Protein AF-A0A740RY22-F1 (afdb_monomer)

Sequence (134 aa):
MTALNKQALREVANAANIASWGKWESYKPHKGARGYEVKVGTKAVAQHCLKVDSAFIAATNPSTVLALLDELEAEEKRIAELEASHGNLREGMAAIYNAICENGASTSLSAILTFVKRSREESATAAGIGVKGE

Solvent-accessible surface area (backbone atoms only — not comparable to full-atom values): 7620 Å² total; per-residue (Å²): 134,81,84,80,62,60,66,63,50,47,52,54,26,48,52,58,50,71,72,48,84,47,64,60,38,54,46,79,58,58,97,89,56,79,51,17,26,21,26,44,54,92,45,76,80,41,73,68,33,52,69,68,54,17,48,48,52,28,63,62,28,38,67,49,50,48,50,54,48,53,52,50,53,51,51,53,51,51,50,53,54,50,52,50,51,51,49,53,52,53,52,53,51,50,53,51,52,48,49,42,69,75,55,39,97,69,60,48,70,66,60,54,50,54,52,51,50,52,56,50,52,53,50,32,55,74,70,69,47,81,78,80,78,133

Secondary structure (DSSP, 8-state):
-PPP-HHHHHHHHHHHHHT-SS-EEEEPPPTT--SEEEEETTEEEEEEE-HHHHHHHHHT-HHHHHHHHHHHHHHHHHHHHHHHHHHHHHHHHHHHHHHHHHHGGGS-HHHHHHHHHHHHHHHHHHTT------

InterPro domains:
  IPR025153 Ead/Ea22-like protein [PF13935] (5-85)

Structure (mmCIF, N/CA/C/O backbone):
data_AF-A0A740RY22-F1
#
_entry.id   AF-A0A740RY22-F1
#
loop_
_atom_site.group_PDB
_atom_site.id
_atom_site.type_symbol
_atom_site.label_atom_id
_atom_site.label_alt_id
_atom_site.label_comp_id
_atom_site.label_asym_id
_atom_site.label_entity_id
_atom_site.label_seq_id
_atom_site.pdbx_PDB_ins_code
_atom_site.Cartn_x
_atom_site.Cartn_y
_atom_site.Cartn_z
_atom_site.occupancy
_atom_site.B_iso_or_equiv
_atom_site.auth_seq_id
_atom_site.auth_comp_id
_atom_site.auth_asym_id
_atom_site.auth_atom_id
_atom_site.pdbx_PDB_model_num
ATOM 1 N N . MET A 1 1 ? -6.374 -14.117 -5.139 1.00 50.75 1 MET A N 1
ATOM 2 C CA . MET A 1 1 ? -5.364 -13.039 -5.132 1.00 50.75 1 MET A CA 1
ATOM 3 C C . MET A 1 1 ? -4.397 -13.347 -4.004 1.00 50.75 1 MET A C 1
ATOM 5 O O . MET A 1 1 ? -4.853 -13.502 -2.880 1.00 50.75 1 MET A O 1
ATOM 9 N N . THR A 1 2 ? -3.116 -13.557 -4.294 1.00 75.31 2 THR A N 1
ATOM 10 C CA . THR A 1 2 ? -2.076 -13.733 -3.267 1.00 75.31 2 THR A CA 1
ATOM 11 C 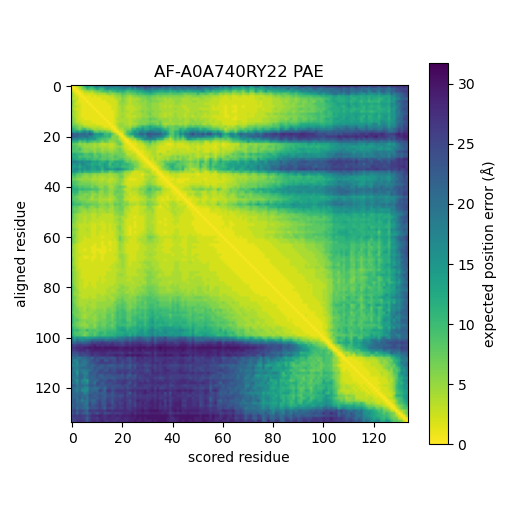C . THR A 1 2 ? -1.797 -12.387 -2.601 1.00 75.31 2 THR A C 1
ATOM 13 O O . THR A 1 2 ? -1.800 -11.363 -3.284 1.00 75.31 2 THR A O 1
ATOM 16 N N . ALA A 1 3 ? -1.579 -12.377 -1.283 1.00 83.69 3 ALA A N 1
ATOM 17 C CA . ALA A 1 3 ? -1.184 -11.163 -0.577 1.00 83.69 3 ALA A CA 1
ATOM 18 C C . ALA A 1 3 ? 0.120 -10.614 -1.178 1.00 83.69 3 ALA A C 1
ATOM 20 O O . ALA A 1 3 ? 1.056 -11.372 -1.448 1.00 83.69 3 ALA A O 1
ATOM 21 N N . LEU A 1 4 ? 0.170 -9.303 -1.417 1.00 88.31 4 LEU A N 1
ATOM 22 C CA . LEU A 1 4 ? 1.367 -8.644 -1.924 1.00 88.31 4 LEU A CA 1
ATOM 23 C C . LEU A 1 4 ? 2.475 -8.727 -0.866 1.00 88.31 4 LEU A C 1
ATOM 25 O O . LEU A 1 4 ? 2.288 -8.281 0.265 1.00 88.31 4 LEU A O 1
ATOM 29 N N . ASN A 1 5 ? 3.646 -9.252 -1.230 1.00 94.12 5 ASN A N 1
ATOM 30 C CA . ASN A 1 5 ? 4.814 -9.196 -0.353 1.00 94.12 5 ASN A CA 1
ATOM 31 C C . ASN A 1 5 ? 5.427 -7.784 -0.399 1.00 94.12 5 ASN A C 1
ATOM 33 O O . ASN A 1 5 ? 6.304 -7.499 -1.216 1.00 94.12 5 ASN A O 1
ATOM 37 N N . LYS A 1 6 ? 4.927 -6.893 0.468 1.00 93.94 6 LYS A N 1
ATOM 38 C CA . LYS A 1 6 ? 5.341 -5.481 0.543 1.00 93.94 6 LYS A CA 1
ATOM 39 C C . LYS A 1 6 ? 6.820 -5.314 0.883 1.00 93.94 6 LYS A C 1
ATOM 41 O O . LYS A 1 6 ? 7.474 -4.454 0.301 1.00 93.94 6 LYS A O 1
ATOM 46 N N . GLN A 1 7 ? 7.358 -6.177 1.746 1.00 94.50 7 GLN A N 1
ATOM 47 C CA . GLN A 1 7 ? 8.765 -6.136 2.140 1.00 94.50 7 GLN A CA 1
ATOM 48 C C . GLN A 1 7 ? 9.687 -6.469 0.962 1.00 94.50 7 GLN A C 1
ATOM 50 O O . GLN A 1 7 ? 10.601 -5.705 0.661 1.00 94.50 7 GLN A O 1
ATOM 55 N N . ALA A 1 8 ? 9.395 -7.547 0.228 1.00 94.62 8 ALA A N 1
ATOM 56 C CA . ALA A 1 8 ? 10.150 -7.889 -0.975 1.00 94.62 8 ALA A CA 1
ATOM 57 C C . ALA A 1 8 ? 10.054 -6.781 -2.040 1.00 94.62 8 ALA A C 1
ATOM 59 O O . ALA A 1 8 ? 11.046 -6.451 -2.689 1.00 94.62 8 ALA A O 1
ATOM 60 N N . LEU A 1 9 ? 8.876 -6.164 -2.202 1.00 94.50 9 LEU A N 1
ATOM 61 C CA . LEU A 1 9 ? 8.704 -5.050 -3.136 1.00 94.50 9 LEU A CA 1
ATOM 62 C C . LEU A 1 9 ? 9.512 -3.814 -2.712 1.00 94.50 9 LEU A C 1
ATOM 64 O O . LEU A 1 9 ? 10.144 -3.183 -3.558 1.00 94.50 9 LEU A O 1
ATOM 68 N N . ARG A 1 10 ? 9.540 -3.496 -1.413 1.00 95.69 10 ARG A N 1
ATOM 69 C CA . ARG A 1 10 ? 10.347 -2.410 -0.840 1.00 95.69 10 ARG A CA 1
ATOM 70 C C . ARG A 1 10 ? 11.840 -2.653 -1.034 1.00 95.69 10 ARG A C 1
ATOM 72 O O . ARG A 1 10 ? 12.553 -1.726 -1.401 1.00 95.69 10 ARG A O 1
ATOM 79 N N . GLU A 1 11 ? 12.317 -3.880 -0.848 1.00 94.12 11 GLU A N 1
ATOM 80 C CA . GLU A 1 11 ? 13.718 -4.250 -1.089 1.00 94.12 11 GLU A CA 1
ATOM 81 C C . GLU A 1 11 ? 14.114 -4.064 -2.556 1.00 94.12 11 GLU A C 1
ATOM 83 O O . GLU A 1 11 ? 15.117 -3.410 -2.847 1.00 94.12 11 GLU A O 1
ATOM 88 N N . VAL A 1 12 ? 13.292 -4.558 -3.487 1.00 91.44 12 VAL A N 1
ATOM 89 C CA . VAL A 1 12 ? 13.529 -4.390 -4.928 1.00 91.44 12 VAL A CA 1
ATOM 90 C C . VAL A 1 12 ? 13.472 -2.912 -5.329 1.00 91.44 12 VAL A C 1
ATOM 92 O O . VAL A 1 12 ? 14.333 -2.450 -6.081 1.00 91.44 12 VAL A O 1
ATOM 95 N N . ALA A 1 13 ? 12.507 -2.149 -4.809 1.00 90.81 13 ALA A N 1
ATOM 96 C CA . ALA A 1 13 ? 12.395 -0.719 -5.079 1.00 90.81 13 ALA A CA 1
ATOM 97 C C . ALA A 1 13 ? 13.597 0.058 -4.515 1.00 90.81 13 ALA A C 1
ATOM 99 O O . ALA A 1 13 ? 14.203 0.848 -5.233 1.00 90.81 13 ALA A O 1
ATOM 100 N N . ASN A 1 14 ? 14.020 -0.210 -3.279 1.00 89.81 14 ASN A N 1
ATOM 101 C CA . ASN A 1 14 ? 15.212 0.405 -2.693 1.00 89.81 14 ASN A CA 1
ATOM 102 C C . ASN A 1 14 ? 16.480 0.066 -3.482 1.00 89.81 14 ASN A C 1
ATOM 104 O O . ASN A 1 14 ? 17.265 0.965 -3.770 1.00 89.81 14 ASN A O 1
ATOM 108 N N . ALA A 1 15 ? 16.666 -1.189 -3.898 1.00 86.00 15 ALA A N 1
ATOM 109 C CA . ALA A 1 15 ? 17.801 -1.581 -4.731 1.00 86.00 15 ALA A CA 1
ATOM 110 C C . ALA A 1 15 ? 17.806 -0.828 -6.073 1.00 86.00 15 ALA A C 1
ATOM 112 O O . ALA A 1 15 ? 18.837 -0.293 -6.483 1.00 86.00 15 ALA A O 1
ATOM 113 N N . ALA A 1 16 ? 16.646 -0.717 -6.728 1.00 83.06 16 ALA A N 1
ATOM 114 C CA . ALA A 1 16 ? 16.492 0.040 -7.968 1.00 83.06 16 ALA A CA 1
ATOM 115 C C . ALA A 1 16 ? 16.694 1.557 -7.774 1.00 83.06 16 ALA A C 1
ATOM 117 O O . ALA A 1 16 ? 17.179 2.234 -8.682 1.00 83.06 16 ALA A O 1
ATOM 118 N N . ASN A 1 17 ? 16.351 2.089 -6.596 1.00 78.94 17 ASN A N 1
ATOM 119 C CA . ASN A 1 17 ? 16.526 3.496 -6.243 1.00 78.94 17 ASN A CA 1
ATOM 120 C C . ASN A 1 17 ? 17.990 3.826 -5.900 1.00 78.94 17 ASN A C 1
ATOM 122 O O . ASN A 1 17 ? 18.515 4.838 -6.349 1.00 78.94 17 ASN A O 1
ATOM 126 N N . ILE A 1 18 ? 18.689 2.957 -5.165 1.00 73.19 18 ILE A N 1
ATOM 127 C CA . ILE A 1 18 ? 20.106 3.129 -4.790 1.00 73.19 18 ILE A CA 1
ATOM 128 C C . ILE A 1 18 ? 21.028 2.936 -5.998 1.00 73.19 18 ILE A C 1
ATOM 130 O O . ILE A 1 18 ? 22.028 3.635 -6.135 1.00 73.19 18 ILE A O 1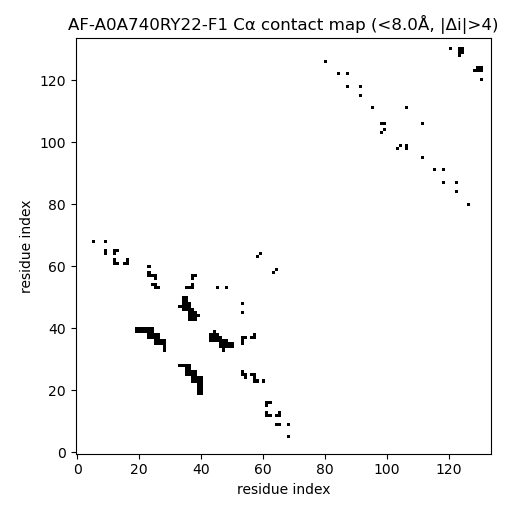
ATOM 134 N N . ALA A 1 19 ? 20.680 2.034 -6.919 1.00 66.06 19 ALA A N 1
ATOM 135 C CA . ALA A 1 19 ? 21.427 1.835 -8.159 1.00 66.06 19 ALA A CA 1
ATOM 136 C C . ALA A 1 19 ? 21.368 3.044 -9.119 1.00 66.06 19 ALA A C 1
ATOM 138 O O . ALA A 1 19 ? 21.993 3.012 -10.185 1.00 66.06 19 ALA A O 1
ATOM 139 N N . SER A 1 20 ? 20.606 4.094 -8.790 1.00 59.44 20 SER A N 1
ATOM 140 C CA . SER A 1 20 ? 20.296 5.176 -9.717 1.00 59.44 20 SER A CA 1
ATOM 141 C C . SER A 1 20 ? 21.338 6.303 -9.699 1.00 59.44 20 SER A C 1
ATOM 143 O O . SER A 1 20 ? 21.613 6.952 -8.696 1.00 59.44 20 SER A O 1
ATOM 145 N N . TRP A 1 21 ? 21.900 6.560 -10.882 1.00 56.41 21 TRP A N 1
ATOM 146 C CA . TRP A 1 21 ? 22.768 7.701 -11.194 1.00 56.41 21 TRP A CA 1
ATOM 147 C C . TRP A 1 21 ? 21.952 8.890 -11.761 1.00 56.41 21 TRP A C 1
ATOM 149 O O . TRP A 1 21 ? 22.505 9.743 -12.454 1.00 56.41 21 TRP A O 1
ATOM 159 N N . GLY A 1 22 ? 20.625 8.934 -11.554 1.00 68.12 22 GLY A N 1
ATOM 160 C CA . GLY A 1 22 ? 19.746 9.967 -12.125 1.00 68.12 22 GLY A CA 1
ATOM 161 C C . GLY A 1 22 ? 18.242 9.676 -12.026 1.00 68.12 22 GLY A C 1
ATOM 162 O O . GLY A 1 22 ? 17.827 8.646 -11.499 1.00 68.12 22 GLY A O 1
ATOM 163 N N . LYS A 1 23 ? 17.417 10.595 -12.550 1.00 81.44 23 LYS A N 1
ATOM 164 C CA . LYS A 1 23 ? 15.947 10.486 -12.564 1.00 81.44 23 LYS A CA 1
ATOM 165 C C . LYS A 1 23 ? 15.461 9.492 -13.625 1.00 81.44 23 LYS A C 1
ATOM 167 O O . LYS A 1 23 ? 16.103 9.317 -14.662 1.00 81.44 23 LYS A O 1
ATOM 172 N N . TRP A 1 24 ? 14.325 8.853 -13.345 1.00 89.44 24 TRP A N 1
ATOM 173 C CA . TRP A 1 24 ? 13.618 7.990 -14.290 1.00 89.44 24 TRP A CA 1
ATOM 174 C C . TRP A 1 24 ? 12.836 8.847 -15.281 1.00 89.44 24 TRP A C 1
ATOM 176 O O . TRP A 1 24 ? 12.017 9.669 -14.872 1.00 89.44 24 TRP A O 1
ATOM 186 N N . GLU A 1 25 ? 13.071 8.653 -16.576 1.00 89.19 25 GLU A N 1
ATOM 187 C CA . GLU A 1 25 ? 12.437 9.456 -17.621 1.00 89.19 25 GLU A CA 1
ATOM 188 C C . GLU A 1 25 ? 12.003 8.597 -18.810 1.00 89.19 25 GLU A C 1
ATOM 190 O O . GLU A 1 25 ? 12.721 7.703 -19.270 1.00 89.19 25 GLU A O 1
ATOM 195 N N . SER A 1 26 ? 10.819 8.900 -19.346 1.00 90.62 26 SER A N 1
ATOM 196 C CA . SER A 1 26 ? 10.364 8.339 -20.616 1.00 90.62 26 SER A CA 1
ATOM 197 C C . SER A 1 26 ? 11.107 9.020 -21.771 1.00 90.62 26 SER A C 1
ATOM 199 O O . SER A 1 26 ? 10.987 10.234 -21.966 1.00 90.62 26 SER A O 1
ATOM 201 N N . TYR A 1 2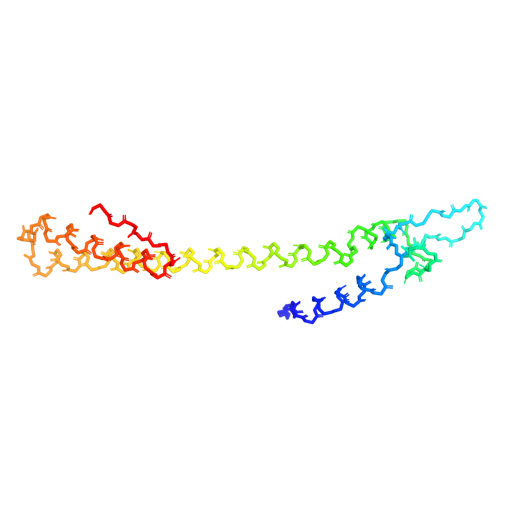7 ? 11.833 8.249 -22.572 1.00 88.38 27 TYR A N 1
ATOM 202 C CA . TYR A 1 27 ? 12.517 8.727 -23.765 1.00 88.38 27 TYR A CA 1
ATOM 203 C C . TYR A 1 27 ? 11.581 8.731 -24.973 1.00 88.38 27 TYR A C 1
ATOM 205 O O . TYR A 1 27 ? 10.894 7.750 -25.272 1.00 88.38 27 TYR A O 1
ATOM 213 N N . LYS A 1 28 ? 11.601 9.845 -25.706 1.00 85.00 28 LYS A N 1
ATOM 214 C CA . LYS A 1 28 ? 10.860 9.997 -26.956 1.00 85.00 28 LYS A CA 1
ATOM 215 C C . LYS A 1 28 ? 11.797 9.716 -28.137 1.00 85.00 28 LYS A C 1
ATOM 217 O O . LYS A 1 28 ? 12.801 10.418 -28.271 1.00 85.00 28 LYS A O 1
ATOM 222 N N . PRO A 1 29 ? 11.476 8.739 -29.001 1.00 84.75 29 PRO A N 1
ATOM 223 C CA . PRO A 1 29 ? 12.270 8.458 -30.190 1.00 84.75 29 PRO A CA 1
ATOM 224 C C . PRO A 1 29 ? 12.287 9.660 -31.140 1.00 84.75 29 PRO A C 1
ATOM 226 O O . PRO A 1 29 ? 11.279 10.348 -31.321 1.00 84.75 29 PRO A O 1
ATOM 229 N N . HIS A 1 30 ? 13.435 9.898 -31.771 1.00 80.94 30 HIS A N 1
ATOM 230 C CA . HIS A 1 30 ? 13.563 10.856 -32.868 1.00 80.94 30 HIS A CA 1
ATOM 231 C C . HIS A 1 30 ? 13.047 10.251 -34.185 1.00 80.94 30 HIS A C 1
ATOM 233 O O . HIS A 1 30 ? 12.773 9.053 -34.283 1.00 80.94 30 HIS A O 1
ATOM 239 N N . LYS A 1 31 ? 12.892 11.088 -35.218 1.00 76.56 31 LYS A N 1
ATOM 240 C CA . LYS A 1 31 ? 12.333 10.679 -36.515 1.00 76.56 31 LYS A CA 1
ATOM 241 C C . LYS A 1 31 ? 13.168 9.535 -37.120 1.00 76.56 31 LYS A C 1
ATOM 243 O O . LYS A 1 31 ? 14.349 9.722 -37.381 1.00 76.56 31 LYS A O 1
ATOM 248 N N . GLY A 1 32 ? 12.546 8.370 -37.325 1.00 76.00 32 GLY A N 1
ATOM 249 C CA . GLY A 1 32 ? 13.192 7.159 -37.857 1.00 76.00 32 GLY A CA 1
ATOM 250 C C . GLY A 1 32 ? 13.579 6.104 -36.808 1.00 76.00 32 GLY A C 1
ATOM 251 O O . GLY A 1 32 ? 13.824 4.958 -37.178 1.00 76.00 32 GLY A O 1
ATOM 252 N N . ALA A 1 33 ? 13.574 6.439 -35.512 1.00 77.81 33 ALA A N 1
ATOM 253 C CA . ALA A 1 33 ? 13.789 5.465 -34.441 1.00 77.81 33 ALA A CA 1
ATOM 254 C C . ALA A 1 33 ? 12.512 4.645 -34.158 1.00 77.81 33 ALA A C 1
ATOM 256 O O . ALA A 1 33 ? 11.393 5.151 -34.274 1.00 77.81 33 ALA A O 1
ATOM 257 N N . ARG A 1 34 ? 12.670 3.362 -33.793 1.00 76.25 34 ARG A N 1
ATOM 258 C CA . ARG A 1 34 ? 11.551 2.440 -33.522 1.00 76.25 34 ARG A CA 1
ATOM 259 C C . ARG A 1 34 ? 11.292 2.290 -32.017 1.00 76.25 34 ARG A C 1
ATOM 261 O O . ARG A 1 34 ? 12.126 1.730 -31.312 1.00 76.25 34 ARG A O 1
ATOM 268 N N . GLY A 1 35 ? 10.099 2.686 -31.565 1.00 86.25 35 GLY A N 1
ATOM 269 C CA . GLY A 1 35 ? 9.595 2.448 -30.201 1.00 86.25 35 GLY A CA 1
ATOM 270 C C . GLY A 1 35 ? 10.011 3.496 -29.160 1.00 86.25 35 GLY A C 1
ATOM 271 O O . GLY A 1 35 ? 10.833 4.364 -29.434 1.00 86.25 35 GLY A O 1
ATOM 272 N N . TYR A 1 36 ? 9.407 3.428 -27.972 1.00 91.88 36 TYR A N 1
ATOM 273 C CA . TYR A 1 36 ? 9.722 4.273 -26.815 1.00 91.88 36 TYR A CA 1
ATOM 274 C C . TYR A 1 36 ? 10.621 3.523 -25.828 1.00 91.88 36 TYR A C 1
ATOM 276 O O . TYR A 1 36 ? 10.683 2.291 -25.835 1.00 91.88 36 TYR A O 1
ATOM 284 N N . GLU A 1 37 ? 11.326 4.261 -24.972 1.00 90.44 37 GLU A N 1
ATOM 285 C CA . GLU A 1 37 ? 12.225 3.683 -23.966 1.00 90.44 37 GLU A CA 1
ATOM 286 C C . GLU A 1 37 ? 12.019 4.363 -22.612 1.00 90.44 37 GLU A C 1
ATOM 288 O O . GLU A 1 37 ? 11.577 5.509 -22.548 1.00 90.44 37 GLU A O 1
ATOM 293 N N . VAL A 1 38 ? 12.392 3.684 -21.531 1.00 91.25 38 VAL A N 1
ATOM 294 C CA . VAL A 1 38 ? 12.515 4.285 -20.196 1.00 91.25 38 VAL A CA 1
ATOM 295 C C . VAL A 1 38 ? 13.966 4.252 -19.780 1.00 91.25 38 VAL A C 1
ATOM 297 O O . VAL A 1 38 ? 14.626 3.219 -19.916 1.00 91.25 38 VAL A O 1
ATOM 300 N N . LYS A 1 39 ? 14.467 5.386 -19.295 1.00 88.38 39 LYS A N 1
ATOM 301 C CA . LYS A 1 39 ? 15.873 5.571 -18.943 1.00 88.38 39 LYS A CA 1
ATOM 302 C C . LYS A 1 39 ? 16.029 5.965 -17.488 1.00 88.38 39 LYS A C 1
ATOM 304 O O . LYS A 1 39 ? 15.173 6.642 -16.927 1.00 88.38 39 LYS A O 1
ATOM 309 N N . VAL A 1 40 ? 17.161 5.567 -16.920 1.00 86.94 40 VAL A N 1
ATOM 310 C CA . VAL A 1 40 ? 17.670 6.055 -15.637 1.00 86.94 40 VAL A CA 1
ATOM 311 C C . VAL A 1 40 ? 19.024 6.680 -15.911 1.00 86.94 40 VAL A C 1
ATOM 313 O O . VAL A 1 40 ? 19.985 5.983 -16.252 1.00 86.94 40 VAL A O 1
ATOM 316 N N . GLY A 1 41 ? 19.082 8.010 -15.845 1.00 84.88 41 GLY A N 1
ATOM 317 C CA . GLY A 1 41 ? 20.231 8.755 -16.355 1.00 84.88 41 GLY A CA 1
ATOM 318 C C . GLY A 1 41 ? 20.464 8.441 -17.838 1.00 84.88 41 GLY A C 1
ATOM 319 O O . GLY A 1 41 ? 19.649 8.783 -18.690 1.00 84.88 41 GLY A O 1
ATOM 320 N N . THR A 1 42 ? 21.565 7.757 -18.158 1.00 79.38 42 THR A N 1
ATOM 321 C CA . THR A 1 42 ? 21.957 7.419 -19.540 1.00 79.38 42 THR A CA 1
ATOM 322 C C . THR A 1 42 ? 21.704 5.962 -19.942 1.00 79.38 42 THR A C 1
ATOM 324 O O . THR A 1 42 ? 21.939 5.607 -21.097 1.00 79.38 42 THR A O 1
ATOM 327 N N . LYS A 1 43 ? 21.216 5.103 -19.036 1.00 81.75 43 LYS A N 1
ATOM 328 C CA . LYS A 1 43 ? 20.980 3.672 -19.306 1.00 81.75 43 LYS A CA 1
ATOM 329 C C . LYS A 1 43 ? 19.500 3.384 -19.543 1.00 81.75 43 LYS A C 1
ATOM 331 O O . LYS A 1 43 ? 18.648 3.897 -18.822 1.00 81.75 43 LYS A O 1
ATOM 336 N N . ALA A 1 44 ? 19.197 2.540 -20.529 1.00 85.50 44 ALA A N 1
ATOM 337 C CA . ALA A 1 44 ? 17.835 2.085 -20.799 1.00 85.50 44 ALA A CA 1
ATOM 338 C C . ALA A 1 44 ? 17.437 0.936 -19.856 1.00 85.50 44 ALA A C 1
ATOM 340 O O . ALA A 1 44 ? 18.174 -0.040 -19.730 1.00 85.50 44 ALA A O 1
ATOM 341 N N . VAL A 1 45 ? 16.268 1.059 -19.225 1.00 86.38 45 VAL A N 1
ATOM 342 C CA . VAL A 1 45 ? 15.654 0.053 -18.336 1.00 86.38 45 VAL A CA 1
ATOM 343 C C . VAL A 1 45 ? 14.572 -0.743 -19.062 1.00 86.38 45 VAL A C 1
ATOM 345 O O . VAL A 1 45 ? 14.426 -1.940 -18.844 1.00 86.38 45 VAL A O 1
ATOM 348 N N . ALA A 1 46 ? 13.849 -0.090 -19.970 1.00 88.88 46 ALA A N 1
ATOM 349 C CA . ALA A 1 46 ? 12.919 -0.733 -20.886 1.00 88.88 46 ALA A CA 1
ATOM 350 C C . ALA A 1 46 ? 13.160 -0.179 -22.290 1.00 88.88 46 ALA A C 1
ATOM 352 O O . ALA A 1 46 ? 13.240 1.039 -22.467 1.00 88.88 46 ALA A O 1
ATOM 353 N N . GLN A 1 47 ? 13.293 -1.065 -23.275 1.00 88.62 47 GLN A N 1
ATOM 354 C CA . GLN A 1 47 ? 13.519 -0.710 -24.677 1.00 88.62 47 GLN A CA 1
ATOM 355 C C . GLN A 1 47 ? 12.347 -1.180 -25.535 1.00 88.62 47 GLN A C 1
ATOM 357 O O . GLN A 1 47 ? 11.697 -2.171 -25.208 1.00 88.62 47 GLN A O 1
ATOM 362 N N . HIS A 1 48 ? 12.097 -0.474 -26.639 1.00 86.50 48 HIS A N 1
ATOM 363 C CA . HIS A 1 48 ? 11.061 -0.817 -27.619 1.00 86.50 48 HIS A CA 1
ATOM 364 C C . HIS A 1 48 ? 9.654 -1.022 -27.023 1.00 86.50 48 HIS A C 1
ATOM 366 O O . HIS A 1 48 ? 8.903 -1.887 -27.467 1.00 86.50 48 HIS A O 1
ATOM 372 N N . CYS A 1 49 ? 9.275 -0.207 -26.039 1.00 89.38 49 CYS A N 1
ATOM 373 C CA . CYS A 1 49 ? 7.933 -0.215 -25.456 1.00 89.38 49 CYS A CA 1
ATOM 374 C C . CYS A 1 49 ? 6.999 0.780 -26.168 1.00 89.38 49 CYS A C 1
ATOM 376 O O . CYS A 1 49 ? 7.442 1.628 -26.955 1.00 89.38 49 CYS A O 1
ATOM 378 N N . LEU A 1 50 ? 5.688 0.672 -25.934 1.00 91.19 50 LEU A N 1
ATOM 379 C CA . LEU A 1 50 ? 4.740 1.660 -26.446 1.00 91.19 50 LEU A CA 1
ATOM 380 C C . LEU A 1 50 ? 4.883 2.979 -25.680 1.00 91.19 50 LEU A C 1
ATOM 382 O O . LEU A 1 50 ? 5.380 3.029 -24.555 1.00 91.19 50 LEU A O 1
ATOM 386 N N . LYS A 1 51 ? 4.388 4.069 -26.279 1.00 90.50 51 LYS A N 1
ATOM 387 C CA . LYS A 1 51 ? 4.386 5.399 -25.647 1.00 90.50 51 LYS A CA 1
ATOM 388 C C . LYS A 1 51 ? 3.784 5.355 -24.245 1.00 90.50 51 LYS A C 1
ATOM 390 O O . LYS A 1 51 ? 4.348 5.927 -23.316 1.00 90.50 51 LYS A O 1
ATOM 395 N N . VAL A 1 52 ? 2.638 4.689 -24.126 1.00 92.69 52 VAL A N 1
ATOM 396 C CA . VAL A 1 52 ? 1.864 4.599 -22.885 1.00 92.69 52 VAL A CA 1
ATOM 397 C C . VAL A 1 52 ? 2.607 3.800 -21.817 1.00 92.69 52 VAL A C 1
ATOM 399 O O . VAL A 1 52 ? 2.719 4.278 -20.693 1.00 92.69 52 VAL A O 1
ATOM 402 N N . ASP A 1 53 ? 3.225 2.681 -22.193 1.00 92.69 53 ASP A N 1
ATOM 403 C CA . ASP A 1 53 ? 4.008 1.848 -21.277 1.00 92.69 53 ASP A CA 1
ATOM 404 C C . ASP A 1 53 ? 5.230 2.609 -20.757 1.00 92.69 53 ASP A C 1
ATOM 406 O O . ASP A 1 53 ? 5.495 2.618 -19.558 1.00 92.69 53 ASP A O 1
ATOM 410 N N . SER A 1 54 ? 5.942 3.321 -21.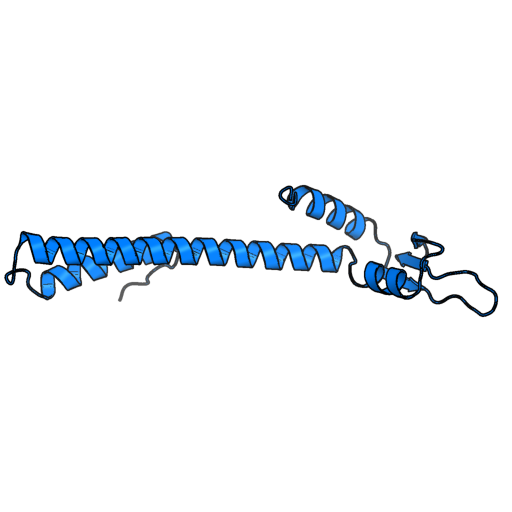644 1.00 92.00 54 SER A N 1
ATOM 411 C CA . SER A 1 54 ? 7.119 4.108 -21.254 1.00 92.00 54 SER A CA 1
ATOM 412 C C . SER A 1 54 ? 6.780 5.207 -20.245 1.00 92.00 54 SER A C 1
ATOM 414 O O . SER A 1 54 ? 7.529 5.450 -19.299 1.00 92.00 54 SER A O 1
ATOM 416 N N . ALA A 1 55 ? 5.633 5.864 -20.435 1.00 93.31 55 ALA A N 1
ATOM 417 C CA . ALA A 1 55 ? 5.166 6.916 -19.548 1.00 93.31 55 ALA A CA 1
ATOM 418 C C . ALA A 1 55 ? 4.741 6.339 -18.195 1.00 93.31 55 ALA A C 1
ATOM 420 O O . ALA A 1 55 ? 5.104 6.893 -17.160 1.00 93.31 55 ALA A O 1
ATOM 421 N N . PHE A 1 56 ? 4.022 5.212 -18.205 1.00 94.50 56 PHE A N 1
ATOM 422 C CA . PHE A 1 56 ? 3.599 4.530 -16.988 1.00 94.50 56 PHE A CA 1
ATOM 423 C C . PHE A 1 56 ? 4.799 4.076 -16.157 1.00 94.50 56 PHE A C 1
ATOM 425 O O . PHE A 1 56 ? 4.910 4.480 -15.008 1.00 94.50 56 PHE A O 1
ATOM 432 N N . ILE A 1 57 ? 5.744 3.339 -16.749 1.00 92.19 57 ILE A N 1
ATOM 433 C CA . ILE A 1 57 ? 6.927 2.818 -16.044 1.00 92.19 57 ILE A CA 1
ATOM 434 C C . ILE A 1 57 ? 7.777 3.958 -15.456 1.00 92.19 57 ILE A C 1
ATOM 436 O O . ILE A 1 57 ? 8.262 3.845 -14.333 1.00 92.19 57 ILE A O 1
ATOM 440 N N . ALA A 1 58 ? 7.953 5.069 -16.184 1.00 91.38 58 ALA A N 1
ATOM 441 C CA . ALA A 1 58 ? 8.680 6.232 -15.668 1.00 91.38 58 ALA A CA 1
ATOM 442 C C . ALA A 1 58 ? 7.948 6.915 -14.494 1.00 91.38 58 ALA A C 1
ATOM 444 O O . ALA A 1 58 ? 8.591 7.380 -13.549 1.00 91.38 58 ALA A O 1
ATOM 445 N N . ALA A 1 59 ? 6.612 6.964 -14.534 1.00 93.50 59 ALA A N 1
ATOM 446 C CA . ALA A 1 59 ? 5.793 7.503 -13.450 1.00 93.50 59 ALA A CA 1
ATOM 447 C C . ALA A 1 59 ? 5.783 6.575 -12.222 1.00 93.50 59 ALA A C 1
ATOM 449 O O . ALA A 1 59 ? 5.928 7.044 -11.093 1.00 93.50 59 ALA A O 1
ATOM 450 N N . THR A 1 60 ? 5.702 5.259 -12.430 1.00 93.81 60 THR A N 1
ATOM 451 C CA . THR A 1 60 ? 5.786 4.218 -11.393 1.00 93.81 60 THR A CA 1
ATOM 452 C C . THR A 1 60 ? 7.232 3.811 -11.117 1.00 93.81 60 THR A C 1
ATOM 454 O O . THR A 1 60 ? 7.563 2.628 -11.034 1.00 93.81 60 THR A O 1
ATOM 457 N N . ASN A 1 61 ? 8.117 4.799 -11.019 1.00 91.31 61 ASN A N 1
ATOM 458 C CA . ASN A 1 61 ? 9.512 4.573 -10.664 1.00 91.31 61 ASN A CA 1
ATOM 459 C C . ASN A 1 61 ? 9.641 4.077 -9.204 1.00 91.31 61 ASN A C 1
ATOM 461 O O . ASN A 1 61 ? 8.684 4.169 -8.428 1.00 91.31 61 ASN A O 1
ATOM 465 N N . PRO A 1 62 ? 10.824 3.584 -8.792 1.00 91.75 62 PRO A N 1
ATOM 466 C CA . PRO A 1 62 ? 11.024 3.065 -7.443 1.00 91.75 62 PRO A CA 1
ATOM 467 C C . PRO A 1 62 ? 10.678 4.052 -6.324 1.00 91.75 62 PRO A C 1
ATOM 469 O O . PRO A 1 62 ? 10.128 3.636 -5.312 1.00 91.75 62 PRO A O 1
ATOM 472 N N . SER A 1 63 ? 10.931 5.353 -6.507 1.00 91.12 63 SER A N 1
ATOM 473 C CA . SER A 1 63 ? 10.560 6.376 -5.519 1.00 91.12 63 SER A CA 1
ATOM 474 C C . SER A 1 63 ? 9.045 6.483 -5.354 1.00 91.12 63 SER A C 1
ATOM 476 O O . SER A 1 63 ? 8.566 6.566 -4.227 1.00 91.12 63 SER A O 1
ATOM 478 N N . THR A 1 64 ? 8.289 6.460 -6.454 1.00 93.81 64 THR A N 1
ATOM 479 C CA . THR A 1 64 ? 6.821 6.455 -6.411 1.00 93.81 64 THR A CA 1
ATOM 480 C C . THR A 1 64 ? 6.301 5.187 -5.736 1.00 93.81 64 THR A C 1
ATOM 482 O O . THR A 1 64 ? 5.397 5.260 -4.913 1.00 93.81 64 THR A O 1
ATOM 485 N N . VAL A 1 65 ? 6.885 4.021 -6.037 1.00 94.00 65 VAL A N 1
ATOM 486 C CA . VAL A 1 65 ? 6.495 2.750 -5.399 1.00 94.00 65 VAL A CA 1
ATOM 487 C C . VAL A 1 65 ? 6.756 2.782 -3.892 1.00 94.00 65 VAL A C 1
ATOM 489 O O . VAL A 1 65 ? 5.902 2.354 -3.124 1.00 94.00 65 VAL A O 1
ATOM 492 N N . LEU A 1 66 ? 7.905 3.306 -3.455 1.00 94.31 66 LEU A N 1
ATOM 493 C CA . LEU A 1 66 ? 8.226 3.436 -2.032 1.00 94.31 66 LEU A CA 1
ATOM 494 C C . LEU A 1 66 ? 7.250 4.368 -1.310 1.00 94.31 66 LEU A C 1
ATOM 496 O O . LEU A 1 66 ? 6.754 3.983 -0.255 1.00 94.31 66 LEU A O 1
ATOM 500 N N . ALA A 1 67 ? 6.920 5.515 -1.911 1.00 95.50 67 ALA A N 1
ATOM 501 C CA . ALA A 1 67 ? 5.939 6.451 -1.364 1.00 95.50 67 ALA A CA 1
ATOM 502 C C . ALA A 1 67 ? 4.547 5.813 -1.228 1.00 95.50 67 ALA A C 1
ATOM 504 O O . ALA A 1 67 ? 3.924 5.920 -0.178 1.00 95.50 67 ALA A O 1
ATOM 505 N N . LEU A 1 68 ? 4.092 5.069 -2.242 1.00 96.75 68 LEU A N 1
ATOM 506 C CA . LEU A 1 68 ? 2.825 4.332 -2.168 1.00 96.75 68 LEU A CA 1
ATOM 507 C C . LEU A 1 68 ? 2.839 3.249 -1.079 1.00 96.75 68 LEU A C 1
ATOM 509 O O . LEU A 1 68 ? 1.813 2.998 -0.453 1.00 96.75 68 LEU A O 1
ATOM 513 N N . LEU A 1 69 ? 3.985 2.601 -0.844 1.00 96.38 69 LEU A N 1
ATOM 514 C CA . LEU A 1 69 ? 4.133 1.642 0.253 1.00 96.38 69 LEU A CA 1
ATOM 515 C C . LEU A 1 69 ? 4.094 2.332 1.624 1.00 96.38 69 LEU A C 1
ATOM 517 O O . LEU A 1 69 ? 3.444 1.804 2.521 1.00 96.38 69 LEU A O 1
ATOM 521 N N . ASP A 1 70 ? 4.733 3.498 1.774 1.00 96.31 70 ASP A N 1
ATOM 522 C CA . ASP A 1 70 ? 4.671 4.292 3.010 1.00 96.31 70 ASP A CA 1
ATOM 523 C C . ASP A 1 70 ? 3.230 4.748 3.306 1.00 96.31 70 ASP A C 1
ATOM 525 O O . ASP A 1 70 ? 2.754 4.605 4.432 1.00 96.31 70 ASP A O 1
ATOM 529 N N . GLU A 1 71 ? 2.510 5.248 2.295 1.00 97.50 71 GLU A N 1
ATOM 530 C CA . GLU A 1 71 ? 1.096 5.631 2.417 1.00 97.50 71 GLU A CA 1
ATOM 531 C C . GLU A 1 71 ? 0.219 4.435 2.813 1.00 97.50 71 GLU A C 1
ATOM 533 O O . GLU A 1 71 ? -0.617 4.544 3.711 1.00 97.50 71 GLU A O 1
ATOM 538 N N . LEU A 1 72 ? 0.437 3.270 2.195 1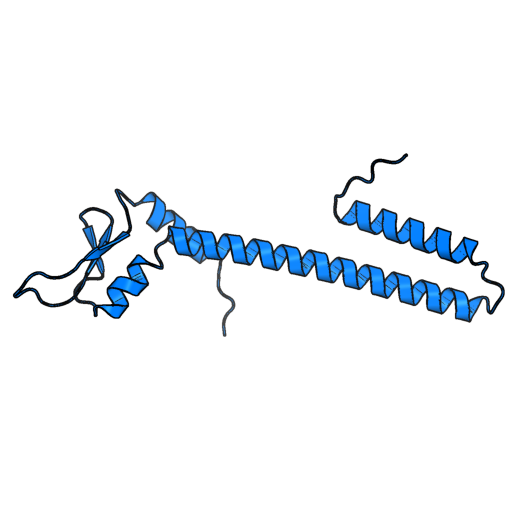.00 96.00 72 LEU A N 1
ATOM 539 C CA . LEU A 1 72 ? -0.319 2.058 2.502 1.00 96.00 72 LEU A CA 1
ATOM 540 C C . LEU A 1 72 ? -0.072 1.562 3.936 1.00 96.00 72 LEU A C 1
ATOM 542 O O . LEU A 1 72 ? -1.017 1.188 4.624 1.00 96.00 72 LEU A O 1
ATOM 546 N N . GLU A 1 73 ? 1.178 1.560 4.400 1.00 94.50 73 GLU A N 1
ATOM 547 C CA . GLU A 1 73 ? 1.519 1.183 5.778 1.00 94.50 73 GLU A CA 1
ATOM 548 C C . GLU A 1 73 ? 0.942 2.170 6.805 1.00 94.50 73 GLU A C 1
ATOM 550 O O . GLU A 1 73 ? 0.474 1.753 7.868 1.00 94.50 73 GLU A O 1
ATOM 555 N N . ALA A 1 74 ? 0.914 3.466 6.483 1.00 96.31 74 ALA A N 1
ATOM 556 C CA . ALA A 1 74 ? 0.293 4.480 7.330 1.00 96.31 74 ALA A CA 1
ATOM 557 C C . ALA A 1 74 ? -1.228 4.284 7.450 1.00 96.31 74 ALA A C 1
ATOM 559 O O . ALA A 1 74 ? -1.770 4.362 8.556 1.00 96.31 74 ALA A O 1
ATOM 560 N N . GLU A 1 75 ? -1.917 3.988 6.345 1.00 96.69 75 GLU A N 1
ATOM 561 C CA . GLU A 1 75 ? -3.357 3.716 6.370 1.00 96.69 75 GLU A CA 1
ATOM 562 C C . GLU A 1 75 ? -3.688 2.393 7.073 1.00 96.69 75 GLU A C 1
ATOM 564 O O . GLU A 1 75 ? -4.632 2.340 7.859 1.00 96.69 75 GLU A O 1
ATOM 569 N N . GLU A 1 76 ? -2.888 1.337 6.894 1.0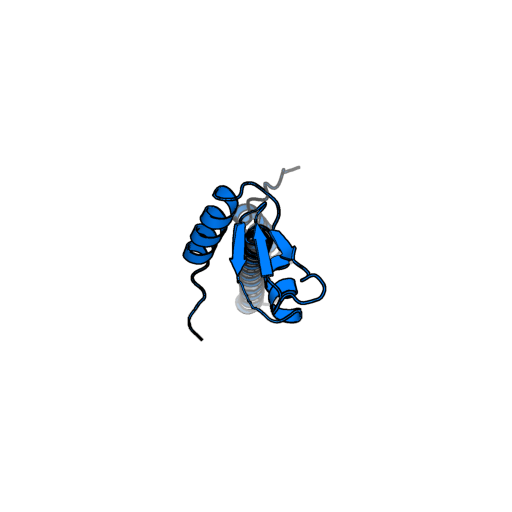0 95.44 76 GLU A N 1
ATOM 570 C CA . GLU A 1 76 ? -3.049 0.089 7.656 1.00 95.44 76 GLU A CA 1
ATOM 571 C C . GLU A 1 76 ? -2.905 0.316 9.165 1.00 95.44 76 GLU A C 1
ATOM 573 O O . GLU A 1 76 ? -3.706 -0.197 9.951 1.00 95.44 76 GLU A O 1
ATOM 578 N N . LYS A 1 77 ? -1.929 1.132 9.581 1.00 95.06 77 LYS A N 1
ATOM 579 C CA . LYS A 1 77 ? -1.768 1.514 10.988 1.00 95.06 77 LYS A CA 1
ATOM 580 C C . LYS A 1 77 ? -2.997 2.264 11.504 1.00 95.06 77 LYS A C 1
ATOM 582 O O . LYS A 1 77 ? -3.497 1.954 12.584 1.00 95.06 77 LYS A O 1
ATOM 587 N N . ARG A 1 78 ? -3.514 3.215 10.723 1.00 96.06 78 ARG A N 1
ATOM 588 C CA . ARG A 1 78 ? -4.718 3.978 11.071 1.00 96.06 78 ARG A CA 1
ATOM 589 C C . ARG A 1 78 ? -5.950 3.083 11.201 1.00 96.06 78 ARG A C 1
ATOM 591 O O . ARG A 1 78 ? -6.753 3.286 12.109 1.00 96.06 78 ARG A O 1
ATOM 598 N N . ILE A 1 79 ? -6.104 2.098 10.317 1.00 96.56 79 ILE A N 1
ATOM 599 C CA . ILE A 1 79 ? -7.189 1.113 10.393 1.00 96.56 79 ILE A CA 1
ATOM 600 C C . ILE A 1 79 ? -7.077 0.311 11.692 1.00 96.56 79 ILE A C 1
ATOM 602 O O . ILE A 1 79 ? -8.061 0.227 12.420 1.00 96.56 79 ILE A O 1
ATOM 606 N N . ALA A 1 80 ? -5.889 -0.192 12.036 1.00 94.69 80 ALA A N 1
ATOM 607 C CA . ALA A 1 80 ? -5.684 -0.941 13.276 1.00 94.69 80 ALA A CA 1
ATOM 608 C C . ALA A 1 80 ? -6.002 -0.105 14.534 1.00 94.69 80 ALA A C 1
ATOM 610 O O . ALA A 1 80 ? -6.638 -0.594 15.469 1.00 94.69 80 ALA A O 1
ATOM 611 N N . GLU A 1 81 ? -5.612 1.173 14.553 1.00 92.81 81 GLU A N 1
ATOM 612 C CA . GLU A 1 81 ? -5.946 2.106 15.638 1.00 92.81 81 GLU A CA 1
ATOM 613 C C . GLU A 1 81 ? -7.464 2.339 15.753 1.00 92.81 81 GLU A C 1
ATOM 615 O O . GLU A 1 81 ? -8.019 2.341 16.856 1.00 92.81 81 GLU A O 1
ATOM 620 N N . LEU A 1 82 ? -8.156 2.499 14.619 1.00 94.75 82 LEU A N 1
ATOM 621 C CA . LEU A 1 82 ? -9.612 2.654 14.584 1.00 94.75 82 LEU A CA 1
ATOM 622 C C . LEU A 1 82 ? -10.340 1.384 15.030 1.00 94.75 82 LEU A C 1
ATOM 624 O O . LEU A 1 82 ? -11.298 1.479 15.795 1.00 94.75 82 LEU A O 1
ATOM 628 N N . GLU A 1 83 ? -9.887 0.209 14.594 1.00 94.50 83 GLU A N 1
ATOM 629 C CA . GLU A 1 83 ? -10.444 -1.082 15.004 1.00 94.50 83 GLU A CA 1
ATOM 630 C C . GLU A 1 83 ? -10.308 -1.293 16.515 1.00 94.50 83 GLU A C 1
ATOM 632 O O . GLU A 1 83 ? -11.282 -1.670 17.172 1.00 94.50 83 GLU A O 1
ATOM 637 N N . ALA A 1 84 ? -9.146 -0.965 17.090 1.00 89.62 84 ALA A N 1
ATOM 638 C CA . ALA A 1 84 ? -8.933 -1.007 18.535 1.00 89.62 84 ALA A CA 1
ATOM 639 C C . ALA A 1 84 ? -9.859 -0.028 19.277 1.00 89.62 84 ALA A C 1
ATOM 641 O O . ALA A 1 84 ? -10.525 -0.402 20.244 1.00 89.62 84 ALA A O 1
ATOM 642 N N . SER A 1 85 ? -9.971 1.213 18.794 1.00 89.31 85 SER A N 1
ATOM 643 C CA . SER A 1 85 ? -10.864 2.218 19.382 1.00 89.31 85 SER A CA 1
ATOM 644 C C . SER A 1 85 ? -12.337 1.792 19.331 1.00 89.31 85 SER A C 1
ATOM 646 O O . SER A 1 85 ? -13.056 1.915 20.326 1.00 89.31 85 SER A O 1
ATOM 648 N N . HIS A 1 86 ? -12.785 1.236 18.202 1.00 90.88 86 HIS A N 1
ATOM 649 C CA . HIS A 1 86 ? -14.130 0.683 18.049 1.00 90.88 86 HIS A CA 1
ATOM 650 C C . HIS A 1 86 ? -14.371 -0.512 18.979 1.00 90.88 86 HIS A C 1
ATOM 652 O O . HIS A 1 86 ? -15.458 -0.627 19.552 1.00 90.88 86 HIS A O 1
ATOM 658 N N . GLY A 1 87 ? -13.371 -1.380 19.155 1.00 88.62 87 GLY A N 1
ATOM 659 C CA . GLY A 1 87 ? -13.400 -2.479 20.118 1.00 88.62 87 GLY A CA 1
ATOM 660 C C . GLY A 1 87 ? -13.656 -1.979 21.539 1.00 88.62 87 GLY A C 1
ATOM 661 O O . GLY A 1 87 ? -14.643 -2.380 22.158 1.00 88.62 87 GLY A O 1
ATOM 662 N N . ASN A 1 88 ? -12.854 -1.017 21.999 1.00 83.50 88 ASN A N 1
ATOM 663 C CA . ASN A 1 88 ? -12.992 -0.417 23.328 1.00 83.50 88 ASN A CA 1
ATOM 664 C C . ASN A 1 88 ? -14.355 0.263 23.514 1.00 83.50 88 ASN A C 1
ATOM 666 O O . ASN A 1 88 ? -14.982 0.135 24.565 1.00 83.50 88 ASN A O 1
ATOM 670 N N . LEU A 1 89 ? -14.851 0.962 22.487 1.00 86.75 89 LEU A N 1
ATOM 671 C CA . LEU A 1 89 ? -16.174 1.584 22.533 1.00 86.75 89 LEU A CA 1
ATOM 672 C C . LEU A 1 89 ? -17.284 0.535 22.689 1.00 86.75 89 LEU A C 1
ATOM 674 O O . LEU A 1 89 ? -18.208 0.723 23.483 1.00 86.75 89 LEU A O 1
ATOM 678 N N . ARG A 1 90 ? -17.193 -0.577 21.951 1.00 89.88 90 ARG A N 1
ATOM 679 C CA . ARG A 1 90 ? -18.155 -1.681 22.042 1.00 89.88 90 ARG A CA 1
ATOM 680 C C . ARG A 1 90 ? -18.136 -2.320 23.430 1.00 89.88 90 ARG A C 1
ATOM 682 O O . ARG A 1 90 ? -19.201 -2.583 23.984 1.00 89.88 90 ARG A O 1
ATOM 689 N N . GLU A 1 91 ? -16.954 -2.548 23.990 1.00 82.75 91 GLU A N 1
ATOM 690 C CA . GLU A 1 91 ? -16.787 -3.099 25.339 1.00 82.75 91 GLU A CA 1
ATOM 691 C C . GLU A 1 91 ? -17.330 -2.154 26.413 1.00 82.75 91 GLU A C 1
ATOM 693 O O . GLU A 1 91 ? -18.101 -2.580 27.275 1.00 82.75 91 GLU A O 1
ATOM 698 N N . GLY A 1 92 ? -17.023 -0.859 26.313 1.00 80.56 92 GLY A N 1
ATOM 699 C CA . GLY A 1 92 ? -17.568 0.162 27.203 1.00 80.56 92 GLY A CA 1
ATOM 700 C C . GLY A 1 92 ? -19.096 0.213 27.159 1.00 80.56 92 GLY A C 1
ATOM 701 O O . GLY A 1 92 ? -19.744 0.237 28.205 1.00 80.56 92 GLY A O 1
ATOM 702 N N . MET A 1 93 ? -19.690 0.153 25.962 1.00 85.00 93 MET A N 1
ATOM 703 C CA . MET A 1 93 ? -21.147 0.125 25.800 1.00 85.00 93 MET A CA 1
ATOM 704 C C . MET A 1 93 ? -21.774 -1.136 26.411 1.00 85.00 93 MET A C 1
ATOM 706 O O . MET A 1 93 ? -22.789 -1.046 27.101 1.00 85.00 93 MET A O 1
ATOM 710 N N . ALA A 1 94 ? -21.162 -2.305 26.201 1.00 81.75 94 ALA A N 1
ATOM 711 C CA . ALA A 1 94 ? -21.634 -3.562 26.777 1.00 81.75 94 ALA A CA 1
ATOM 712 C C . ALA A 1 94 ? -21.573 -3.550 28.313 1.00 81.75 94 ALA A C 1
ATOM 714 O O . ALA A 1 94 ? -22.521 -3.972 28.972 1.00 81.75 94 ALA A O 1
ATOM 715 N N . ALA A 1 95 ? -20.497 -3.012 28.891 1.00 78.88 95 ALA A N 1
ATOM 716 C CA . ALA A 1 95 ? -20.357 -2.890 30.338 1.00 78.88 95 ALA A CA 1
ATOM 717 C C . ALA A 1 95 ? -21.418 -1.962 30.952 1.00 78.88 95 ALA A C 1
ATOM 719 O O . ALA A 1 95 ? -22.001 -2.296 31.983 1.00 78.88 95 ALA A O 1
ATOM 720 N N . ILE A 1 96 ? -21.720 -0.833 30.300 1.00 79.50 96 ILE A N 1
ATOM 721 C CA . ILE A 1 96 ? -22.801 0.070 30.727 1.00 79.50 96 ILE A CA 1
ATOM 722 C C . ILE A 1 96 ? -24.152 -0.644 30.659 1.00 79.50 96 ILE A C 1
ATOM 724 O O . ILE A 1 96 ? -24.921 -0.594 31.618 1.00 79.50 96 ILE A O 1
ATOM 728 N N . TYR A 1 97 ? -24.435 -1.322 29.544 1.00 81.00 97 TYR A N 1
ATOM 729 C CA . TYR A 1 97 ? -25.680 -2.065 29.365 1.00 81.00 97 TYR A CA 1
ATOM 730 C C . TYR A 1 97 ? -25.874 -3.122 30.462 1.00 81.00 97 TYR A C 1
ATOM 732 O O . TYR A 1 97 ? -26.930 -3.159 31.096 1.00 81.00 97 TYR A O 1
ATOM 740 N N . ASN A 1 98 ? -24.844 -3.926 30.738 1.00 75.44 98 ASN A N 1
ATOM 741 C CA . ASN A 1 98 ? -24.891 -4.953 31.778 1.00 75.44 98 ASN A CA 1
ATOM 742 C C . ASN A 1 98 ? -25.077 -4.341 33.170 1.00 75.44 98 ASN A C 1
ATOM 744 O O . ASN A 1 98 ? -25.944 -4.791 33.909 1.00 75.44 98 ASN A O 1
ATOM 748 N N . ALA A 1 99 ? -24.356 -3.265 33.506 1.00 73.69 99 ALA A N 1
ATOM 749 C CA . ALA A 1 99 ? -24.504 -2.589 34.797 1.00 73.69 99 ALA A CA 1
ATOM 750 C C . ALA A 1 99 ? -25.929 -2.051 35.028 1.00 73.69 99 ALA A C 1
ATOM 752 O O . ALA A 1 99 ? -26.445 -2.115 36.145 1.00 73.69 99 ALA A O 1
ATOM 753 N N . ILE A 1 100 ? -26.582 -1.541 33.977 1.00 74.19 100 ILE A N 1
ATOM 754 C CA . ILE A 1 100 ? -27.984 -1.102 34.031 1.00 74.19 100 ILE A CA 1
ATOM 755 C C . ILE A 1 100 ? -28.924 -2.299 34.224 1.00 74.19 100 ILE A C 1
ATOM 757 O O . ILE A 1 100 ? -29.858 -2.215 35.020 1.00 74.19 100 ILE A O 1
ATOM 761 N N . CYS A 1 101 ? -28.686 -3.409 33.520 1.00 74.00 101 CYS A N 1
ATOM 762 C CA . CYS A 1 1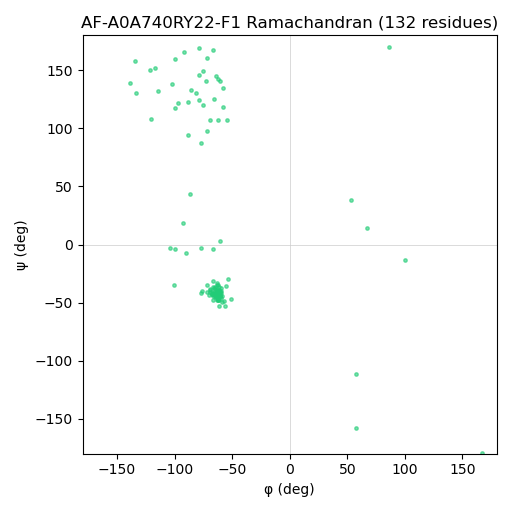01 ? -29.522 -4.606 33.622 1.00 74.00 101 CYS A CA 1
ATOM 763 C C . CYS A 1 101 ? -29.378 -5.315 34.979 1.00 74.00 101 CYS A C 1
ATOM 765 O O . CYS A 1 101 ? -30.378 -5.769 35.529 1.00 74.00 101 CYS A O 1
ATOM 767 N N . GLU A 1 102 ? -28.164 -5.392 35.529 1.00 68.44 102 GLU A N 1
ATOM 768 C CA . GLU A 1 102 ? -27.864 -6.102 36.780 1.00 68.44 102 GLU A CA 1
ATOM 769 C C . GLU A 1 102 ? -28.319 -5.332 38.028 1.00 68.44 102 GLU A C 1
ATOM 771 O O . GLU A 1 102 ? -28.863 -5.933 38.951 1.00 68.44 102 GLU A O 1
ATOM 776 N N . ASN A 1 103 ? -28.150 -4.005 38.063 1.00 61.16 103 ASN A N 1
ATOM 777 C CA . ASN A 1 103 ? -28.496 -3.186 39.237 1.00 61.16 103 ASN A CA 1
ATOM 778 C C . ASN A 1 103 ? -29.855 -2.470 39.120 1.00 61.16 103 ASN A C 1
ATOM 780 O O . ASN A 1 103 ? -30.278 -1.774 40.049 1.00 61.16 103 ASN A O 1
ATOM 784 N N . GLY A 1 104 ? -30.534 -2.581 37.973 1.00 62.88 104 GLY A N 1
ATOM 785 C CA . GLY A 1 104 ? -31.738 -1.807 37.672 1.00 62.88 104 GLY A CA 1
ATOM 786 C C . GLY A 1 104 ? -31.508 -0.287 37.746 1.00 62.88 104 GLY A C 1
ATOM 787 O O . GLY A 1 104 ? -30.381 0.207 37.674 1.00 62.88 104 GLY A O 1
ATOM 788 N N . ALA A 1 105 ? -32.585 0.483 37.949 1.00 56.59 105 ALA A N 1
ATOM 789 C CA . ALA A 1 105 ? -32.574 1.954 38.050 1.00 56.59 105 ALA A CA 1
ATOM 790 C C . ALA A 1 105 ? -31.727 2.538 39.213 1.00 56.59 105 ALA A C 1
ATOM 792 O O . ALA A 1 105 ? -31.719 3.752 39.409 1.00 56.59 105 ALA A O 1
ATOM 793 N N . SER A 1 106 ? -31.023 1.701 39.988 1.00 57.69 106 SER A N 1
ATOM 794 C CA . SER A 1 106 ? -30.195 2.104 41.131 1.00 57.69 106 SER A CA 1
ATOM 795 C C . SER A 1 106 ? -28.733 2.416 40.775 1.00 57.69 106 SER A C 1
ATOM 797 O O . SER A 1 106 ? -28.001 2.899 41.643 1.00 57.69 106 SER A O 1
ATOM 799 N N . THR A 1 107 ? -28.273 2.167 39.541 1.00 64.25 107 THR A N 1
ATOM 800 C CA . THR A 1 107 ? -26.925 2.602 39.132 1.00 64.25 107 THR A CA 1
ATOM 801 C C . THR A 1 107 ? -26.907 4.121 39.023 1.00 64.25 107 THR 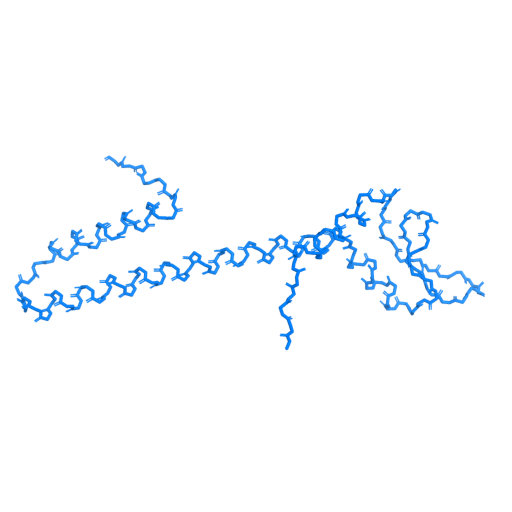A C 1
ATOM 803 O O . THR A 1 107 ? -27.481 4.697 38.098 1.00 64.25 107 THR A O 1
ATOM 806 N N . SER A 1 108 ? -26.252 4.794 39.969 1.00 70.44 108 SER A N 1
ATOM 807 C CA . SER A 1 108 ? -26.139 6.247 39.920 1.00 70.44 108 SER A CA 1
ATOM 808 C C . SER A 1 108 ? -25.334 6.678 38.692 1.00 70.44 108 SER A C 1
ATOM 810 O O . SER A 1 108 ? -24.347 6.047 38.305 1.00 70.44 108 SER A O 1
ATOM 812 N N . LEU A 1 109 ? -25.715 7.813 38.105 1.00 70.69 109 LEU A N 1
ATOM 813 C CA . LEU A 1 109 ? -25.008 8.423 36.972 1.00 70.69 109 LEU A CA 1
ATOM 814 C C . LEU A 1 109 ? -23.507 8.624 37.269 1.00 70.69 109 LEU A C 1
ATOM 816 O O . LEU A 1 109 ? -22.669 8.544 36.374 1.00 70.69 109 LEU A O 1
ATOM 820 N N . SER A 1 110 ? -23.165 8.824 38.547 1.00 71.19 110 SER A N 1
ATOM 821 C CA . SER A 1 110 ? -21.786 8.914 39.027 1.00 71.19 110 SER A CA 1
ATOM 822 C C . SER A 1 110 ? -20.997 7.610 38.875 1.00 71.19 110 SER A C 1
ATOM 824 O O . SER A 1 110 ? -19.831 7.669 38.498 1.00 71.19 110 SER A O 1
ATOM 826 N N . ALA A 1 111 ? -21.599 6.439 39.104 1.00 71.88 111 ALA A N 1
ATOM 827 C CA . ALA A 1 111 ? -20.921 5.153 38.924 1.00 71.88 111 ALA A CA 1
ATOM 828 C C . ALA A 1 111 ? -20.617 4.879 37.441 1.00 71.88 111 ALA A C 1
ATOM 830 O O . ALA A 1 111 ? -19.507 4.467 37.099 1.00 71.88 111 ALA A O 1
ATOM 831 N N . ILE A 1 112 ? -21.567 5.204 36.556 1.00 73.00 112 ILE A N 1
ATOM 832 C CA . ILE A 1 112 ? -21.400 5.090 35.099 1.00 73.00 112 ILE A CA 1
ATOM 833 C C . ILE A 1 112 ? -20.286 6.025 34.615 1.00 73.00 112 ILE A C 1
ATOM 835 O O . ILE A 1 112 ? -19.389 5.598 33.892 1.00 73.00 112 ILE A O 1
ATOM 839 N N . LEU A 1 113 ? -20.293 7.291 35.043 1.00 75.19 113 LEU A N 1
ATOM 840 C CA . LEU A 1 113 ? -19.277 8.268 34.643 1.00 75.19 113 LEU A CA 1
ATOM 841 C C . LEU A 1 113 ? -17.868 7.891 35.117 1.00 75.19 113 LEU A C 1
ATOM 843 O O . LEU A 1 113 ? -16.916 8.066 34.359 1.00 75.19 113 LEU A O 1
ATOM 847 N N . THR A 1 114 ? -17.719 7.353 36.330 1.00 78.62 114 THR A N 1
ATOM 848 C CA . THR A 1 114 ? -16.421 6.868 36.829 1.00 78.62 114 THR A CA 1
ATOM 849 C C . THR A 1 114 ? -15.909 5.696 35.995 1.00 78.62 114 THR A C 1
ATOM 851 O O . THR A 1 114 ? -14.734 5.665 35.630 1.00 78.62 114 THR A O 1
ATOM 854 N N . PHE A 1 115 ? -16.792 4.763 35.630 1.00 73.25 115 PHE A N 1
ATOM 855 C CA . PHE A 1 115 ? -16.443 3.645 34.757 1.00 73.25 115 PHE A CA 1
ATOM 856 C C . PHE A 1 115 ? -16.001 4.120 33.362 1.00 73.25 115 PHE A C 1
ATOM 858 O O . PHE A 1 115 ? -14.947 3.712 32.875 1.00 73.25 115 PHE A O 1
ATOM 865 N N . VAL A 1 116 ? -16.764 5.034 32.751 1.00 74.94 116 VAL A N 1
ATOM 866 C CA . VAL A 1 116 ? -16.455 5.613 31.433 1.00 74.94 116 VAL A CA 1
ATOM 867 C C . VAL A 1 116 ? -15.135 6.387 31.451 1.00 74.94 116 VAL A C 1
ATOM 869 O O . VAL A 1 116 ? -14.343 6.253 30.520 1.00 74.94 116 VAL A O 1
ATOM 872 N N . LYS A 1 117 ? -14.865 7.171 32.504 1.00 78.31 117 LYS A N 1
ATOM 873 C CA . LYS A 1 117 ? -13.591 7.893 32.654 1.00 78.31 117 LYS A CA 1
ATOM 874 C C . LYS A 1 117 ? -12.397 6.942 32.663 1.00 78.31 117 LYS A C 1
ATOM 876 O O . LYS A 1 117 ? -11.483 7.135 31.869 1.00 78.31 117 LYS A O 1
ATOM 881 N N . ARG A 1 118 ? -12.453 5.885 33.475 1.00 77.81 118 ARG A N 1
ATOM 882 C CA . ARG A 1 118 ? -11.390 4.874 33.543 1.00 77.81 118 ARG A CA 1
ATOM 883 C C . ARG A 1 118 ? -11.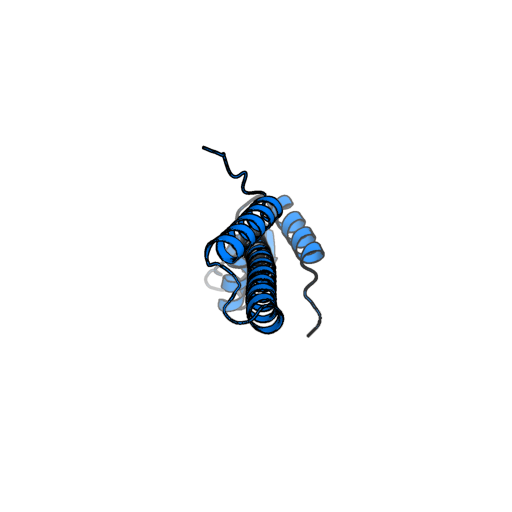159 4.192 32.190 1.00 77.81 118 ARG A C 1
ATOM 885 O O . ARG A 1 118 ? -10.027 4.116 31.735 1.00 77.81 118 ARG A O 1
ATOM 892 N N . SER A 1 119 ? -12.227 3.784 31.500 1.00 68.81 119 SER A N 1
ATOM 893 C CA . SER A 1 119 ? -12.120 3.163 30.168 1.00 68.81 119 SER A CA 1
ATOM 894 C C . SER A 1 119 ? -11.512 4.111 29.115 1.00 68.81 119 SER A C 1
ATOM 896 O O . SER A 1 119 ? -10.736 3.691 28.249 1.00 68.81 119 SER A O 1
ATOM 898 N N . ARG A 1 120 ? -11.801 5.418 29.207 1.00 70.25 120 ARG A N 1
ATOM 899 C CA . ARG A 1 120 ? -11.187 6.453 28.360 1.00 70.25 120 ARG A CA 1
ATOM 900 C C . ARG A 1 120 ? -9.695 6.630 28.657 1.00 70.25 120 ARG A C 1
ATOM 902 O O . ARG A 1 120 ? -8.913 6.775 27.722 1.00 70.25 120 ARG A O 1
ATOM 909 N N . GLU A 1 121 ? -9.308 6.632 29.927 1.00 76.56 121 GLU A N 1
ATOM 910 C CA . GLU A 1 121 ? -7.911 6.751 30.367 1.00 76.56 121 GLU A CA 1
ATOM 911 C C . GLU A 1 121 ? -7.077 5.528 29.950 1.00 76.56 121 GLU A C 1
ATOM 913 O O . GLU A 1 121 ? -5.974 5.681 29.421 1.00 76.56 121 GLU A O 1
ATOM 918 N N . GLU A 1 122 ? -7.632 4.322 30.091 1.00 72.06 122 GLU A N 1
ATOM 919 C CA . GLU A 1 122 ? -7.031 3.067 29.618 1.00 72.06 122 GLU A CA 1
ATOM 920 C C . GLU A 1 122 ? -6.848 3.078 28.092 1.00 72.06 122 GLU A C 1
ATOM 922 O O . GLU A 1 122 ? -5.774 2.743 27.590 1.00 72.06 122 GLU A O 1
ATOM 927 N N . SER A 1 123 ? -7.850 3.565 27.350 1.00 65.88 123 SER A N 1
ATOM 928 C CA . SER A 1 123 ? -7.767 3.731 25.891 1.00 65.88 123 SER A CA 1
ATOM 929 C C . SER A 1 123 ? -6.717 4.765 25.469 1.00 65.88 123 SER A C 1
ATOM 931 O O . SER A 1 123 ? -5.976 4.537 24.515 1.00 65.88 123 SER A O 1
ATOM 933 N N . ALA A 1 124 ? -6.618 5.896 26.175 1.00 67.44 124 ALA A N 1
ATOM 934 C CA . ALA A 1 124 ? -5.612 6.922 25.894 1.00 67.44 124 ALA A CA 1
ATOM 935 C C . ALA A 1 124 ? -4.186 6.413 26.167 1.00 67.44 124 ALA A C 1
ATOM 937 O O . ALA A 1 124 ? -3.266 6.687 25.394 1.00 67.44 124 ALA A O 1
ATOM 938 N N . THR A 1 125 ? -4.027 5.606 27.219 1.00 72.25 125 THR A N 1
ATOM 939 C CA . THR A 1 125 ? -2.760 4.951 27.567 1.00 72.25 125 THR A CA 1
ATOM 940 C C . THR A 1 125 ? -2.359 3.919 26.509 1.00 72.25 125 THR A C 1
ATOM 942 O O . THR A 1 125 ? -1.213 3.922 26.063 1.00 72.25 125 THR A O 1
ATOM 945 N N . ALA A 1 126 ? -3.300 3.092 26.041 1.00 65.62 126 ALA A N 1
ATOM 946 C CA . ALA A 1 126 ? -3.065 2.118 24.970 1.00 65.62 126 ALA A CA 1
ATOM 947 C C . ALA A 1 126 ? -2.698 2.778 23.627 1.00 65.62 126 ALA A C 1
ATOM 949 O O . ALA A 1 126 ? -1.882 2.243 22.880 1.00 65.62 126 ALA A O 1
ATOM 950 N N . ALA A 1 127 ? -3.241 3.967 23.344 1.00 66.25 127 ALA A N 1
ATOM 951 C CA . ALA A 1 127 ? -2.902 4.762 22.163 1.00 66.25 127 ALA A CA 1
ATOM 952 C C . ALA A 1 127 ? -1.552 5.507 22.276 1.00 66.25 127 ALA A C 1
ATOM 954 O O . ALA A 1 127 ? -1.156 6.201 21.340 1.00 66.25 127 ALA A O 1
ATOM 955 N N . GLY A 1 128 ? -0.849 5.420 23.414 1.00 63.72 128 GLY A N 1
ATOM 956 C CA . GLY A 1 128 ? 0.405 6.149 23.647 1.00 63.72 128 GLY A CA 1
ATOM 957 C C . GLY A 1 128 ? 0.232 7.671 23.736 1.00 63.72 128 GLY A C 1
ATOM 958 O O . GLY A 1 128 ? 1.213 8.415 23.674 1.00 63.72 128 GLY A O 1
ATOM 959 N N . ILE A 1 129 ? -1.004 8.153 23.890 1.00 60.06 129 ILE A N 1
ATOM 960 C CA . ILE A 1 129 ? -1.313 9.571 24.049 1.00 60.06 129 ILE A CA 1
ATOM 961 C C . ILE A 1 129 ? -1.234 9.857 25.544 1.00 60.06 129 ILE A C 1
ATOM 963 O O . ILE A 1 129 ? -2.186 9.628 26.286 1.00 60.06 129 ILE A O 1
ATOM 967 N N . GLY A 1 130 ? -0.071 10.326 26.002 1.00 51.03 130 GLY A N 1
ATOM 968 C CA . GLY A 1 130 ? 0.117 10.730 27.392 1.00 51.03 130 GLY A CA 1
ATOM 969 C C . GLY A 1 130 ? -0.930 11.770 27.789 1.00 51.03 130 GLY A C 1
ATOM 970 O O . GLY A 1 130 ? -0.857 12.923 27.363 1.00 51.03 130 GLY A O 1
ATOM 971 N N . VAL A 1 131 ? -1.909 11.369 28.601 1.00 52.19 131 VAL A N 1
ATOM 972 C CA . VAL A 1 131 ? -2.869 12.297 29.198 1.00 52.19 131 VAL A CA 1
ATOM 973 C C . VAL A 1 131 ? -2.098 13.078 30.255 1.00 52.19 131 VAL A C 1
ATOM 975 O O . VAL A 1 131 ? -1.856 12.584 31.354 1.00 52.19 131 VAL A O 1
ATOM 978 N N . LYS A 1 132 ? -1.637 14.284 29.906 1.00 47.12 132 LYS A N 1
ATOM 979 C CA . LYS A 1 132 ? -1.166 15.244 30.908 1.00 47.12 132 LYS A CA 1
ATOM 980 C C . LYS A 1 132 ? -2.357 15.567 31.805 1.00 47.12 132 LYS A C 1
ATOM 982 O O . LYS A 1 132 ? -3.298 16.215 31.355 1.00 47.12 132 LYS A O 1
ATOM 987 N N . GLY A 1 133 ? -2.314 15.037 33.023 1.00 55.62 133 GLY A N 1
ATOM 988 C CA . GLY A 1 133 ? -3.259 15.365 34.081 1.00 55.62 133 GLY A CA 1
ATOM 989 C C . GLY A 1 133 ? -3.198 16.853 34.418 1.00 55.62 133 GLY A C 1
ATOM 990 O O . GLY A 1 133 ? -2.116 17.449 34.397 1.00 55.62 133 GLY A O 1
ATOM 991 N N . GLU A 1 134 ? -4.375 17.419 34.672 1.00 38.44 134 GLU A N 1
ATOM 992 C CA . GLU A 1 134 ? -4.550 18.665 35.428 1.00 38.44 134 GLU A CA 1
ATOM 993 C C . GLU A 1 134 ? -4.251 18.441 36.914 1.00 38.44 134 GLU A C 1
ATOM 995 O O . GLU A 1 134 ? -4.561 17.334 37.419 1.00 38.44 134 GLU A O 1
#

pLDDT: mean 81.87, std 12.82, range [38.44, 97.5]

Radius of gyration: 27.48 Å; Cα contacts (8 Å, |Δi|>4): 107; chains: 1; bounding box: 55×32×79 Å

Foldseek 3Di:
DDDDPLVVLLVVLVVQVVPAPAAWDKDDDDPPDAAIFIDRVPDTPGPRYHPVVSVVDSCVHSVVSNVVSVVVVVVVVVVVLVVVVVVLVVVLVVVVVVVCVVVPPPCDPVNNVVSVVVSVVVSCVVVVNPPPDD

Organism: Salmonella derby (NCBI:txid28144)

Mean predicted aligned error: 11.1 Å